Protein AF-A0A656GII9-F1 (afdb_monomer_lite)

Radius of gyration: 17.95 Å; chains: 1; bounding box: 33×19×57 Å

Secondary structure (DSSP, 8-state):
------HHHHHHHHHHHHHHHHHHHHHHHHHIIIIIHHHHHHHTT----S---HHHHHHHHHHHHHHHHHHHH--

Sequence (75 aa):
MSFIRSPHMVRKYLYTLLWFYLFSIFLVAIAWEFKLESFAMYAMNLPYDQDFEDAERWRFVLTSTGFALLSMVVP

Structure (mmCIF, N/CA/C/O backbone):
data_AF-A0A656GII9-F1
#
_entry.id   AF-A0A656GII9-F1
#
loop_
_atom_site.group_PDB
_atom_site.id
_atom_site.type_symbol
_atom_site.label_atom_id
_atom_site.label_alt_id
_atom_site.label_comp_id
_atom_site.label_asym_id
_atom_site.label_entity_id
_atom_site.label_seq_id
_atom_site.pdbx_PDB_ins_code
_atom_site.Cartn_x
_atom_site.Cartn_y
_atom_site.Cartn_z
_atom_site.occupancy
_atom_site.B_iso_or_equiv
_atom_site.auth_seq_id
_atom_site.auth_comp_id
_atom_site.auth_asym_id
_atom_site.auth_atom_id
_atom_site.pdbx_PDB_model_num
ATOM 1 N N . MET A 1 1 ? -3.694 -10.870 37.714 1.00 42.97 1 MET A N 1
ATOM 2 C CA . MET A 1 1 ? -3.586 -9.721 36.786 1.00 42.97 1 MET A CA 1
ATOM 3 C C . MET A 1 1 ? -4.908 -9.567 36.051 1.00 42.97 1 MET A C 1
ATOM 5 O O . MET A 1 1 ? -5.151 -10.280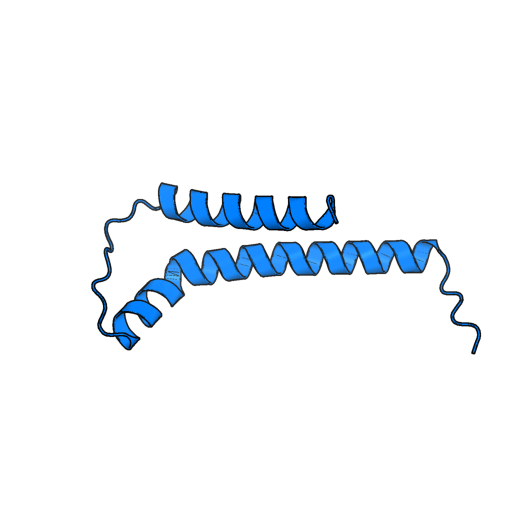 35.089 1.00 42.97 1 MET A O 1
ATOM 9 N N . SER A 1 2 ? -5.799 -8.707 36.546 1.00 50.16 2 SER A N 1
ATOM 10 C CA . SER A 1 2 ? -7.059 -8.411 35.857 1.00 50.16 2 SER A CA 1
ATOM 11 C C . SER A 1 2 ? -6.782 -7.349 34.795 1.00 50.16 2 SER A C 1
ATOM 13 O O . SER A 1 2 ? -6.768 -6.156 35.084 1.00 50.16 2 SER A O 1
ATOM 15 N N . PHE A 1 3 ? -6.472 -7.780 33.571 1.00 61.28 3 PHE A N 1
ATOM 16 C CA . PHE A 1 3 ? -6.342 -6.891 32.415 1.00 61.28 3 PHE A CA 1
ATOM 17 C C . PHE A 1 3 ? -7.730 -6.592 31.839 1.00 61.28 3 PHE A C 1
ATOM 19 O O . PHE A 1 3 ? -8.003 -6.826 30.667 1.00 61.28 3 PHE A O 1
ATOM 26 N N . ILE A 1 4 ? -8.655 -6.096 32.659 1.00 60.47 4 ILE A N 1
ATOM 27 C CA . ILE A 1 4 ? -9.910 -5.566 32.126 1.00 60.47 4 ILE A CA 1
ATOM 28 C C . ILE A 1 4 ? -9.625 -4.115 31.737 1.00 60.47 4 ILE A C 1
ATOM 30 O O . ILE A 1 4 ? -9.890 -3.173 32.483 1.00 60.47 4 ILE A O 1
ATOM 34 N N . ARG A 1 5 ? -9.008 -3.930 30.559 1.00 63.72 5 ARG A N 1
ATOM 35 C CA . ARG A 1 5 ? -9.011 -2.627 29.883 1.00 63.72 5 ARG A CA 1
ATOM 36 C C . ARG A 1 5 ? -10.471 -2.271 29.627 1.00 63.72 5 ARG A C 1
ATOM 38 O O . ARG A 1 5 ? -11.206 -3.074 29.063 1.00 63.72 5 ARG A O 1
ATOM 45 N N . SER A 1 6 ? -10.871 -1.066 30.028 1.00 73.81 6 SER A N 1
ATOM 46 C CA . SER A 1 6 ? -12.186 -0.500 29.709 1.00 73.81 6 SER A CA 1
ATOM 47 C C . SER A 1 6 ? -12.584 -0.827 28.254 1.00 73.81 6 SER A C 1
ATOM 49 O O . SER A 1 6 ? -11.764 -0.641 27.348 1.00 73.81 6 SER A O 1
ATOM 51 N N . PRO A 1 7 ? -13.816 -1.292 27.984 1.00 74.06 7 PRO A N 1
ATOM 52 C CA . PRO A 1 7 ? -14.244 -1.677 26.635 1.00 74.06 7 PRO A CA 1
ATOM 53 C C . PRO A 1 7 ? -14.160 -0.522 25.623 1.00 74.06 7 PRO A C 1
ATOM 55 O O . PRO A 1 7 ? -14.010 -0.753 24.423 1.00 74.06 7 PRO A O 1
ATOM 58 N N . HIS A 1 8 ? -14.199 0.729 26.094 1.00 73.56 8 HIS A N 1
ATOM 59 C CA . HIS A 1 8 ? -13.935 1.908 25.265 1.00 73.56 8 HIS A CA 1
ATOM 60 C C . HIS A 1 8 ? -12.454 2.042 24.890 1.00 73.56 8 HIS A C 1
ATOM 62 O O . HIS A 1 8 ? -12.138 2.354 23.743 1.00 73.56 8 HIS A O 1
ATOM 68 N N . MET A 1 9 ? -11.546 1.761 25.829 1.00 72.25 9 MET A N 1
ATOM 69 C CA . MET A 1 9 ? -10.103 1.756 25.575 1.00 72.25 9 MET A CA 1
ATOM 70 C C . MET A 1 9 ? -9.734 0.685 24.547 1.00 72.25 9 MET A C 1
ATOM 72 O O . MET A 1 9 ? -9.023 0.982 23.592 1.00 72.25 9 MET A O 1
ATOM 76 N N . VAL A 1 10 ? -10.254 -0.538 24.697 1.00 80.31 10 VAL A N 1
ATOM 77 C CA . VAL A 1 10 ? -9.986 -1.644 23.758 1.00 80.31 10 VAL A CA 1
ATOM 78 C C . VAL A 1 10 ? -10.430 -1.285 22.339 1.00 80.31 10 VAL A C 1
ATOM 80 O O . VAL A 1 10 ? -9.642 -1.433 21.408 1.00 80.31 10 VAL A O 1
ATOM 83 N N . ARG A 1 11 ? -11.639 -0.730 22.174 1.00 83.81 11 ARG A N 1
ATOM 84 C CA . ARG A 1 11 ? -12.134 -0.275 20.863 1.00 83.81 11 ARG A CA 1
ATOM 85 C C . ARG A 1 11 ? -11.265 0.816 20.248 1.00 83.81 11 ARG A C 1
ATOM 87 O O . ARG A 1 11 ? -10.949 0.736 19.067 1.00 83.81 11 ARG A O 1
ATOM 94 N N . LYS A 1 12 ? -10.847 1.806 21.042 1.00 86.25 12 LYS A N 1
ATOM 95 C CA . LYS A 1 12 ? -9.970 2.883 20.566 1.00 86.2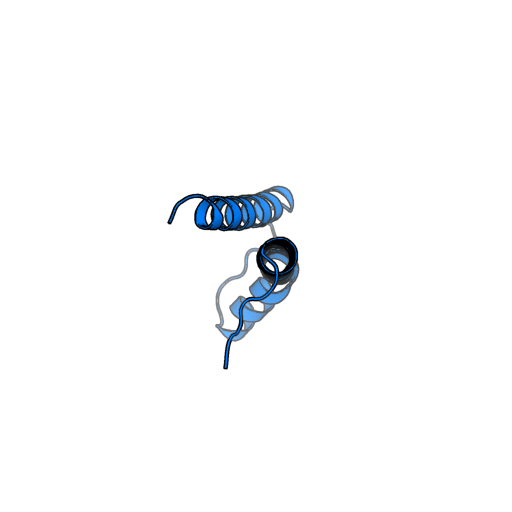5 12 LYS A CA 1
ATOM 96 C C . LYS A 1 12 ? -8.660 2.323 20.010 1.00 86.25 12 LYS A C 1
ATOM 98 O O . LYS A 1 12 ? -8.304 2.647 18.884 1.00 86.25 12 LYS A O 1
ATOM 103 N N . TYR A 1 13 ? -7.978 1.462 20.767 1.00 89.94 13 TYR A N 1
ATOM 104 C CA . TYR A 1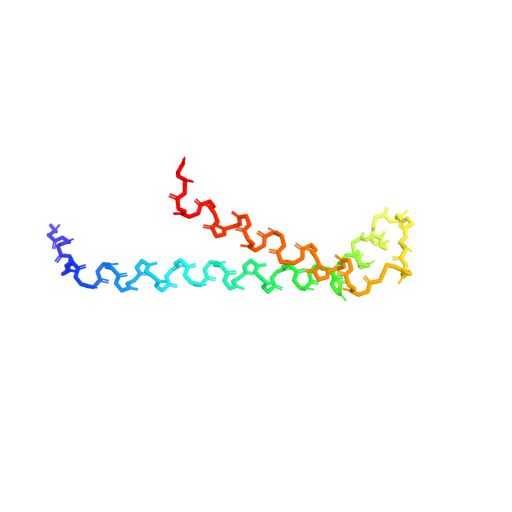 13 ? -6.717 0.867 20.317 1.00 89.94 13 TYR A CA 1
ATOM 105 C C . TYR A 1 13 ? -6.896 -0.048 19.108 1.00 89.94 13 TYR A C 1
ATOM 107 O O . TYR A 1 13 ? -6.050 -0.021 18.219 1.00 89.94 13 TYR A O 1
ATOM 115 N N . LEU A 1 14 ? -7.991 -0.811 19.049 1.00 90.50 14 LEU A N 1
ATOM 116 C CA . LEU A 1 14 ? -8.304 -1.649 17.895 1.00 90.50 14 LEU A CA 1
ATOM 117 C C . LEU A 1 14 ? -8.468 -0.805 16.627 1.00 90.50 14 LEU A C 1
ATOM 119 O O . LEU A 1 14 ? -7.819 -1.089 15.629 1.00 90.50 14 LEU A O 1
ATOM 123 N N . TYR A 1 15 ? -9.264 0.265 16.668 1.00 91.31 15 TYR A N 1
ATOM 124 C CA . TYR A 1 15 ? -9.434 1.136 15.502 1.00 91.31 15 TYR A CA 1
ATOM 125 C C . TYR A 1 15 ? -8.146 1.855 15.115 1.00 91.31 15 TYR A C 1
ATOM 127 O O . TYR A 1 15 ? -7.850 1.966 13.931 1.00 91.31 15 TYR A O 1
ATOM 135 N N . THR A 1 16 ? -7.346 2.298 16.089 1.00 94.31 16 THR A N 1
ATOM 136 C CA . THR A 1 16 ? -6.020 2.857 15.802 1.00 94.31 16 THR A CA 1
ATOM 137 C C . THR A 1 16 ? -5.122 1.833 15.109 1.00 94.31 16 THR A C 1
ATOM 139 O O . THR A 1 16 ? -4.445 2.186 14.151 1.00 94.31 16 THR A O 1
ATOM 142 N N . LEU A 1 17 ? -5.136 0.573 15.552 1.00 94.12 17 LEU A N 1
ATOM 143 C CA . LEU A 1 17 ? -4.331 -0.492 14.960 1.00 94.12 17 LEU A CA 1
ATOM 144 C C . LEU A 1 17 ? -4.789 -0.835 13.539 1.00 94.12 17 LEU A C 1
ATOM 146 O O . LEU A 1 17 ? -3.957 -0.912 12.641 1.00 94.12 17 LEU A O 1
ATOM 150 N N . LEU A 1 18 ? -6.097 -1.001 13.330 1.00 94.06 18 LEU A N 1
ATOM 151 C CA . LEU A 1 18 ? -6.668 -1.262 12.008 1.00 94.06 18 LEU A CA 1
ATOM 152 C C . LEU A 1 18 ? -6.352 -0.115 11.049 1.00 94.06 18 LEU A C 1
ATOM 154 O O . LEU A 1 18 ? -5.948 -0.349 9.912 1.00 94.06 18 LEU A O 1
ATOM 158 N N . TRP A 1 19 ? -6.453 1.130 11.522 1.00 95.44 19 TRP A N 1
ATOM 159 C CA . TRP A 1 19 ? -6.144 2.272 10.676 1.00 95.44 19 TRP A CA 1
ATOM 160 C C . TRP A 1 19 ? -4.646 2.344 10.351 1.00 95.44 19 TRP A C 1
ATOM 162 O O . TRP A 1 19 ? -4.255 2.526 9.202 1.00 95.44 19 TRP A O 1
ATOM 172 N N . PHE A 1 20 ? -3.789 2.119 11.347 1.00 96.69 20 PHE A N 1
ATOM 173 C CA . PHE A 1 20 ? -2.347 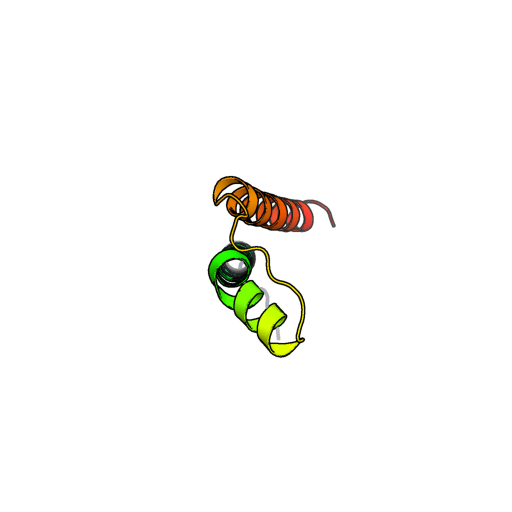2.054 11.135 1.00 96.69 20 PHE A CA 1
ATOM 174 C C . PHE A 1 20 ? -1.966 0.969 10.122 1.00 96.69 20 PHE A C 1
ATOM 176 O O . PHE A 1 20 ? -1.163 1.226 9.227 1.00 96.69 20 PHE A O 1
ATOM 183 N N . TYR A 1 21 ? -2.568 -0.217 10.216 1.00 94.94 21 TYR A N 1
ATOM 184 C CA . TYR A 1 21 ? -2.348 -1.304 9.266 1.00 94.94 21 TYR A CA 1
ATOM 185 C C . TYR A 1 21 ? -2.765 -0.911 7.842 1.00 94.94 21 TYR A C 1
ATOM 187 O O . TYR A 1 21 ? -1.963 -1.043 6.919 1.00 94.94 21 TYR A O 1
ATOM 195 N N . LEU A 1 22 ? -3.982 -0.386 7.653 1.00 96.75 22 LEU A N 1
ATOM 196 C CA . LEU A 1 22 ? -4.486 -0.058 6.315 1.00 96.75 22 LEU A CA 1
ATOM 197 C C . LEU A 1 22 ? -3.682 1.086 5.687 1.00 96.75 22 LEU A C 1
ATOM 199 O O . LEU A 1 22 ? -3.325 1.022 4.513 1.00 96.75 22 LEU A O 1
ATOM 203 N N . PHE A 1 23 ? -3.330 2.095 6.485 1.00 97.56 23 PHE A N 1
ATOM 204 C CA . PHE A 1 23 ? -2.466 3.187 6.047 1.00 97.56 23 PHE A CA 1
ATOM 205 C C . PHE A 1 23 ? -1.058 2.697 5.687 1.00 97.56 23 PHE A C 1
ATOM 207 O O . PHE A 1 23 ? -0.492 3.133 4.687 1.00 97.56 23 PHE A O 1
ATOM 214 N N . SER A 1 24 ? -0.508 1.748 6.450 1.00 97.12 24 SER A N 1
ATOM 215 C CA . SER A 1 24 ? 0.791 1.144 6.138 1.00 97.12 24 SER A CA 1
ATOM 216 C C . SER A 1 24 ? 0.756 0.392 4.810 1.00 97.12 24 SER A C 1
ATOM 218 O O . SER A 1 24 ? 1.664 0.565 4.004 1.00 97.12 24 SER A O 1
ATOM 220 N N . ILE A 1 25 ? -0.298 -0.386 4.541 1.00 96.81 25 ILE A N 1
ATOM 221 C CA . ILE A 1 25 ? -0.461 -1.083 3.255 1.00 96.81 25 ILE A CA 1
ATOM 222 C C . ILE A 1 25 ? -0.538 -0.091 2.102 1.00 96.81 25 ILE A C 1
ATOM 224 O O . ILE A 1 25 ? 0.169 -0.264 1.114 1.00 96.81 25 ILE A O 1
ATOM 228 N N . PHE A 1 26 ? -1.334 0.966 2.246 1.00 97.25 26 PHE A N 1
ATOM 229 C CA . PHE A 1 26 ? -1.444 2.008 1.229 1.00 97.25 26 PHE A CA 1
ATOM 230 C C . PHE A 1 26 ? -0.085 2.657 0.921 1.00 97.25 26 PHE A C 1
ATOM 232 O O . PHE A 1 26 ? 0.299 2.777 -0.242 1.00 97.25 26 PHE A O 1
ATOM 239 N N . LEU A 1 27 ? 0.685 3.021 1.955 1.00 97.06 27 LEU A N 1
ATOM 240 C CA . LEU A 1 27 ? 2.021 3.598 1.778 1.00 97.06 27 LEU A CA 1
ATOM 241 C C . LEU A 1 27 ? 3.015 2.614 1.154 1.00 97.06 27 LEU A C 1
ATOM 243 O O . LEU A 1 27 ? 3.808 3.015 0.304 1.00 97.06 27 LEU A O 1
ATOM 247 N N . VAL A 1 28 ? 2.980 1.344 1.562 1.00 96.94 28 VAL A N 1
ATOM 248 C CA . VAL A 1 28 ? 3.836 0.296 0.990 1.00 96.94 28 VAL A CA 1
ATOM 249 C C . VAL A 1 28 ? 3.492 0.069 -0.477 1.00 96.94 28 VAL A C 1
ATOM 251 O O . VAL A 1 28 ? 4.408 -0.013 -1.288 1.00 96.94 28 VAL A O 1
ATOM 254 N N . ALA A 1 29 ? 2.207 0.041 -0.835 1.00 96.19 29 ALA A N 1
ATOM 255 C CA . ALA A 1 29 ? 1.769 -0.097 -2.219 1.00 96.19 29 ALA A CA 1
ATOM 256 C C . ALA A 1 29 ? 2.248 1.083 -3.080 1.00 96.19 29 ALA A C 1
ATOM 258 O O . ALA A 1 29 ? 2.793 0.859 -4.153 1.00 96.19 29 ALA A O 1
ATOM 259 N N . ILE A 1 30 ? 2.145 2.327 -2.592 1.00 95.50 30 ILE A N 1
ATOM 260 C CA . ILE A 1 30 ? 2.699 3.497 -3.298 1.00 95.50 30 ILE A CA 1
ATOM 261 C C . ILE A 1 30 ? 4.218 3.383 -3.447 1.00 95.50 30 ILE A C 1
ATOM 263 O O . ILE A 1 30 ? 4.755 3.578 -4.534 1.00 95.50 30 ILE A O 1
ATOM 267 N N . ALA A 1 31 ? 4.932 3.098 -2.358 1.00 95.56 31 ALA A N 1
ATOM 268 C CA . ALA A 1 31 ? 6.388 3.004 -2.395 1.00 95.56 31 ALA A CA 1
ATOM 269 C C . ALA A 1 31 ? 6.855 1.898 -3.352 1.00 95.56 31 ALA A C 1
ATOM 271 O O . ALA A 1 31 ? 7.864 2.064 -4.042 1.00 95.56 31 ALA A O 1
ATOM 272 N N . TRP A 1 32 ? 6.110 0.795 -3.402 1.00 94.25 32 TRP A N 1
ATOM 273 C CA . TRP A 1 32 ? 6.336 -0.296 -4.330 1.00 94.25 32 TRP A CA 1
ATOM 274 C C . TRP A 1 32 ? 6.139 0.149 -5.776 1.00 94.25 32 TRP A C 1
ATOM 276 O O . TRP A 1 32 ? 7.118 0.222 -6.522 1.00 94.25 32 TRP A O 1
ATOM 286 N N . GLU A 1 33 ? 4.911 0.539 -6.113 1.00 92.44 33 GLU A N 1
ATOM 287 C CA . GLU A 1 33 ? 4.486 0.863 -7.475 1.00 92.44 33 GLU A CA 1
ATOM 288 C C . GLU A 1 33 ? 5.195 2.084 -8.055 1.00 92.44 33 GLU A C 1
ATOM 290 O O . GLU A 1 33 ? 5.280 2.197 -9.259 1.00 92.44 33 GLU A O 1
ATOM 295 N N . PHE A 1 34 ? 5.717 3.021 -7.263 1.00 89.69 34 PHE A N 1
ATOM 296 C CA . PHE A 1 34 ? 6.345 4.230 -7.823 1.00 89.69 34 PHE A CA 1
ATOM 297 C C . PHE A 1 34 ? 7.867 4.283 -7.666 1.00 89.69 34 PHE A C 1
ATOM 299 O O . PHE A 1 34 ? 8.509 5.174 -8.224 1.00 89.69 34 PHE A O 1
ATOM 306 N N . LYS A 1 35 ? 8.476 3.367 -6.901 1.00 88.31 35 LYS A N 1
ATOM 307 C CA . LYS A 1 35 ? 9.936 3.349 -6.708 1.00 88.31 35 LYS A CA 1
ATOM 308 C C . LYS A 1 35 ? 10.531 1.953 -6.672 1.00 88.31 35 LYS A C 1
ATOM 310 O O . LYS A 1 35 ? 11.447 1.672 -7.447 1.00 88.31 35 LYS A O 1
ATOM 315 N N . LEU A 1 36 ? 10.087 1.115 -5.736 1.00 90.75 36 LEU A N 1
ATOM 316 C CA . LEU A 1 36 ? 10.804 -0.123 -5.419 1.00 90.75 36 LEU A CA 1
ATOM 317 C C . LEU A 1 36 ? 10.709 -1.157 -6.536 1.00 90.75 36 LEU A C 1
ATOM 319 O O . LEU A 1 36 ? 11.657 -1.917 -6.698 1.00 90.75 36 LEU A O 1
ATOM 323 N N . GLU A 1 37 ? 9.632 -1.156 -7.318 1.00 90.31 37 GLU A N 1
ATOM 324 C CA . GLU A 1 37 ? 9.471 -2.058 -8.458 1.00 90.31 37 GLU A CA 1
ATOM 325 C C . GLU A 1 37 ? 10.643 -1.926 -9.441 1.00 90.31 37 GLU A C 1
ATOM 327 O O . GLU A 1 37 ? 11.340 -2.902 -9.712 1.00 90.31 37 GLU A O 1
ATOM 332 N N . SER A 1 38 ? 10.942 -0.700 -9.887 1.00 88.44 38 SER A N 1
ATOM 333 C CA . SER A 1 38 ? 12.058 -0.434 -10.805 1.00 88.44 38 SER A CA 1
ATOM 334 C C . SER A 1 38 ? 13.406 -0.911 -10.250 1.00 88.44 38 SER A C 1
ATOM 336 O O . SER A 1 38 ? 14.218 -1.502 -10.964 1.00 88.44 38 SER A O 1
ATOM 338 N N . PHE A 1 39 ? 13.626 -0.708 -8.948 1.00 90.75 39 PHE A N 1
ATOM 339 C CA . PHE A 1 39 ? 14.836 -1.146 -8.264 1.00 90.75 39 PHE A CA 1
ATOM 340 C C . PHE A 1 39 ? 14.915 -2.674 -8.176 1.00 90.75 39 PHE A C 1
ATOM 342 O O . PHE A 1 39 ? 15.973 -3.251 -8.423 1.00 90.75 39 PHE A O 1
ATOM 349 N N . ALA A 1 40 ? 13.804 -3.334 -7.851 1.00 92.25 40 ALA A N 1
ATOM 350 C CA . ALA A 1 40 ? 13.720 -4.785 -7.759 1.00 92.25 40 ALA A CA 1
ATOM 351 C C . ALA A 1 40 ? 13.954 -5.442 -9.127 1.00 92.25 40 ALA A C 1
ATOM 353 O O . ALA A 1 40 ? 14.729 -6.393 -9.223 1.00 92.25 40 ALA A O 1
ATOM 354 N N . MET A 1 41 ? 13.355 -4.900 -10.189 1.00 91.94 41 MET A N 1
ATOM 355 C CA . MET A 1 41 ? 13.543 -5.388 -11.558 1.00 91.94 41 MET A CA 1
ATOM 356 C C . MET A 1 41 ? 14.994 -5.235 -12.016 1.00 91.94 41 MET A C 1
ATOM 358 O O . MET A 1 41 ? 15.577 -6.191 -12.528 1.00 91.94 41 MET A O 1
ATOM 362 N N . TYR A 1 42 ? 15.615 -4.085 -11.733 1.00 90.9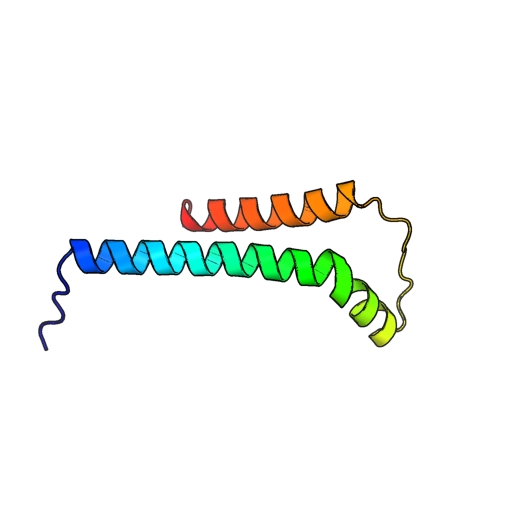4 42 TYR A N 1
ATOM 363 C CA . TYR A 1 42 ? 17.041 -3.873 -11.982 1.00 90.94 42 TYR A CA 1
ATOM 364 C C . TYR A 1 42 ? 17.916 -4.880 -11.218 1.00 90.94 42 TYR A C 1
ATOM 366 O O . TYR A 1 42 ? 18.788 -5.516 -11.807 1.00 90.94 42 TYR A O 1
ATOM 374 N N . ALA A 1 43 ? 17.661 -5.077 -9.920 1.00 94.44 43 ALA A N 1
ATOM 375 C CA . ALA A 1 43 ? 18.427 -6.003 -9.086 1.00 94.44 43 ALA A CA 1
ATOM 376 C C . ALA A 1 43 ? 18.303 -7.470 -9.542 1.00 94.44 43 ALA A C 1
ATOM 378 O O . ALA A 1 43 ? 19.245 -8.245 -9.377 1.00 94.44 43 ALA A O 1
ATOM 379 N N . MET A 1 44 ? 17.161 -7.847 -10.121 1.00 94.50 44 MET A N 1
ATOM 380 C CA . MET A 1 44 ? 16.891 -9.197 -10.628 1.00 94.50 44 MET A CA 1
ATOM 381 C C . MET A 1 44 ? 17.246 -9.384 -12.110 1.00 94.50 44 MET A C 1
ATOM 383 O O . MET A 1 44 ? 17.037 -10.471 -12.645 1.00 94.50 44 MET A O 1
ATOM 387 N N . ASN A 1 45 ? 17.789 -8.355 -12.771 1.00 92.69 45 ASN A N 1
ATOM 388 C CA . ASN A 1 45 ? 18.076 -8.356 -14.207 1.00 92.69 45 ASN A CA 1
ATOM 389 C C . ASN A 1 45 ? 16.843 -8.727 -15.061 1.00 92.69 45 ASN A C 1
ATOM 391 O O . ASN A 1 45 ? 16.942 -9.476 -16.036 1.00 92.69 45 ASN A O 1
ATOM 395 N N . LEU A 1 46 ? 15.672 -8.226 -14.657 1.00 90.12 46 LEU A N 1
ATOM 396 C CA . LEU A 1 46 ? 14.405 -8.405 -15.359 1.00 90.12 46 LEU A CA 1
ATOM 397 C C . LEU A 1 46 ? 14.093 -7.177 -16.226 1.00 90.12 46 LEU A C 1
ATOM 399 O O . LEU A 1 46 ? 14.448 -6.055 -15.853 1.00 90.12 46 LEU A O 1
ATOM 403 N N . PRO A 1 47 ? 13.417 -7.363 -17.374 1.00 86.75 47 PRO A N 1
ATOM 404 C CA . PRO A 1 47 ? 12.937 -6.240 -18.166 1.00 86.75 47 PRO A CA 1
ATOM 405 C C . PRO A 1 47 ? 11.919 -5.437 -17.349 1.00 86.75 47 PRO A C 1
ATOM 407 O O . PRO A 1 47 ? 10.999 -6.007 -16.765 1.00 86.75 47 PRO A O 1
ATOM 410 N N . TYR A 1 48 ? 12.096 -4.117 -17.310 1.00 82.75 48 TYR A N 1
ATOM 411 C CA . TYR A 1 48 ? 11.181 -3.193 -16.649 1.00 82.75 48 TYR A CA 1
ATOM 412 C C . TYR A 1 48 ? 10.534 -2.294 -17.692 1.00 82.75 48 TYR A C 1
ATOM 414 O O . TYR A 1 48 ? 11.237 -1.621 -18.447 1.00 82.75 48 TYR A O 1
ATOM 422 N N . ASP A 1 49 ? 9.207 -2.295 -17.719 1.00 80.00 49 ASP A N 1
ATOM 423 C CA . ASP A 1 49 ? 8.432 -1.427 -18.589 1.00 80.00 49 ASP A CA 1
ATOM 424 C C . ASP A 1 49 ? 8.114 -0.120 -17.850 1.00 80.00 49 ASP A C 1
ATOM 426 O O . ASP A 1 49 ? 7.401 -0.098 -16.844 1.00 80.00 49 ASP A O 1
ATOM 430 N N . GLN A 1 50 ? 8.715 0.972 -18.321 1.00 70.00 50 GLN A N 1
ATOM 431 C CA . GLN A 1 50 ? 8.497 2.307 -17.764 1.00 70.00 50 GLN A CA 1
ATOM 432 C C . GLN A 1 50 ? 7.243 2.982 -18.326 1.00 70.00 50 GLN A C 1
ATOM 434 O O . GLN A 1 50 ? 6.798 3.962 -17.730 1.00 70.00 50 GLN A O 1
ATOM 439 N N . ASP A 1 51 ? 6.657 2.449 -19.401 1.00 71.69 51 ASP A N 1
ATOM 440 C CA . ASP A 1 51 ? 5.506 3.039 -20.092 1.00 71.69 51 ASP A CA 1
ATOM 441 C C . ASP A 1 51 ? 4.160 2.643 -19.459 1.00 71.69 51 ASP A C 1
ATOM 443 O O . ASP A 1 51 ? 3.099 3.012 -19.963 1.00 71.69 51 ASP A O 1
ATOM 447 N N . PHE A 1 52 ? 4.179 1.943 -18.318 1.00 68.44 52 PHE A N 1
ATOM 448 C CA . PHE A 1 52 ? 2.983 1.712 -17.509 1.00 68.44 52 PHE A CA 1
ATOM 449 C C . PHE A 1 52 ? 2.339 3.040 -17.103 1.00 68.44 52 PHE A C 1
ATOM 451 O O . PHE A 1 52 ? 2.922 3.817 -16.339 1.00 68.44 52 PHE A O 1
ATOM 458 N N . GLU A 1 53 ? 1.114 3.273 -17.580 1.00 77.75 53 GLU A N 1
ATOM 459 C CA . GLU A 1 53 ? 0.363 4.488 -17.282 1.00 77.75 53 GLU A CA 1
ATOM 460 C C . GLU A 1 53 ? 0.182 4.641 -15.764 1.00 77.75 53 GLU A C 1
ATOM 462 O O . GLU A 1 53 ? -0.228 3.704 -15.072 1.00 77.75 53 GLU A O 1
ATOM 467 N N . ASP A 1 54 ? 0.409 5.849 -15.233 1.00 84.19 54 ASP A N 1
ATOM 468 C CA . ASP A 1 54 ? 0.197 6.165 -13.809 1.00 84.19 54 ASP A CA 1
ATOM 469 C C . ASP A 1 54 ? -1.194 5.719 -13.315 1.00 84.19 54 ASP A C 1
ATOM 471 O O . ASP A 1 54 ? -1.372 5.342 -12.155 1.00 84.19 54 ASP A O 1
ATOM 475 N N . ALA A 1 55 ? -2.188 5.716 -14.208 1.00 87.56 55 ALA A N 1
ATOM 476 C CA . ALA A 1 55 ? -3.535 5.226 -13.939 1.00 87.56 55 ALA A CA 1
ATOM 477 C C . ALA A 1 55 ? -3.578 3.734 -13.552 1.00 87.56 55 ALA A C 1
ATOM 479 O O . ALA A 1 55 ? -4.367 3.349 -12.683 1.00 87.56 55 ALA A O 1
ATOM 480 N N . GLU A 1 56 ? -2.746 2.888 -14.157 1.00 88.75 56 GLU A N 1
ATOM 481 C CA . GLU A 1 56 ? -2.660 1.460 -13.837 1.00 88.75 56 GLU A CA 1
ATOM 482 C C . GLU A 1 56 ? -1.970 1.222 -12.493 1.00 88.75 56 GLU A C 1
ATOM 484 O O . GLU A 1 56 ? -2.486 0.465 -11.665 1.00 88.75 56 GLU A O 1
ATOM 489 N N . ARG A 1 57 ? -0.895 1.964 -12.207 1.00 91.75 57 ARG A N 1
ATOM 490 C CA . ARG A 1 57 ? -0.219 1.941 -10.896 1.00 91.75 57 ARG A CA 1
ATOM 491 C C . ARG A 1 57 ? -1.183 2.330 -9.772 1.00 91.75 57 ARG A C 1
ATOM 493 O O . ARG A 1 57 ? -1.305 1.640 -8.757 1.00 91.75 57 ARG A O 1
ATOM 500 N N . TRP A 1 58 ? -1.976 3.386 -9.975 1.00 93.94 58 TRP A N 1
ATOM 501 C CA . TRP A 1 58 ? -3.013 3.785 -9.017 1.00 93.94 58 TRP A CA 1
ATOM 502 C C . TRP A 1 58 ? -4.117 2.738 -8.850 1.00 93.94 58 TRP A C 1
ATOM 504 O O . TRP A 1 58 ? -4.599 2.537 -7.730 1.00 93.94 58 TRP A O 1
ATOM 514 N N . ARG A 1 59 ? -4.506 2.029 -9.917 1.00 94.38 59 ARG A N 1
ATOM 515 C CA . ARG A 1 59 ? -5.451 0.905 -9.814 1.00 94.38 59 ARG A CA 1
ATOM 516 C C . ARG A 1 59 ? -4.909 -0.200 -8.917 1.00 94.38 59 ARG A C 1
ATOM 518 O O . ARG A 1 59 ? -5.677 -0.713 -8.099 1.00 94.38 59 ARG A O 1
ATOM 525 N N . PHE A 1 60 ? -3.623 -0.535 -9.013 1.00 93.50 60 PHE A N 1
ATOM 526 C CA . PHE A 1 60 ? -3.003 -1.522 -8.128 1.00 93.50 60 PHE A CA 1
ATOM 527 C C . PHE A 1 60 ? -3.042 -1.071 -6.662 1.00 93.50 60 PHE A C 1
ATOM 529 O O . PHE A 1 60 ? -3.522 -1.811 -5.793 1.00 93.50 60 PHE A O 1
ATOM 536 N N . VAL A 1 61 ? -2.618 0.167 -6.384 1.00 96.38 61 VAL A N 1
ATOM 537 C CA . VAL A 1 61 ? -2.626 0.745 -5.027 1.00 96.38 61 VAL A CA 1
ATOM 538 C C . VAL A 1 61 ? -4.030 0.708 -4.417 1.00 96.38 61 VAL A C 1
ATOM 540 O O . VAL A 1 61 ? -4.208 0.262 -3.281 1.00 96.38 61 VAL A O 1
ATOM 543 N N . LEU A 1 62 ? -5.048 1.135 -5.168 1.00 96.69 62 LEU A N 1
ATOM 544 C CA . LEU A 1 62 ? -6.429 1.175 -4.682 1.00 96.69 62 LEU A CA 1
ATOM 545 C C . LEU A 1 62 ? -7.023 -0.224 -4.497 1.00 96.69 62 LEU A C 1
ATOM 547 O O . LEU A 1 62 ? -7.706 -0.468 -3.504 1.00 96.69 62 LEU A O 1
ATOM 551 N N . THR A 1 63 ? -6.744 -1.150 -5.415 1.00 96.19 63 THR A N 1
ATOM 552 C CA . THR A 1 63 ? -7.277 -2.519 -5.354 1.00 96.19 63 THR A CA 1
ATOM 553 C C . THR A 1 63 ? -6.687 -3.292 -4.178 1.00 96.19 63 THR A C 1
ATOM 555 O O . THR A 1 63 ? -7.428 -3.887 -3.397 1.00 96.19 63 THR A O 1
ATOM 558 N N . SER A 1 64 ? -5.365 -3.239 -3.996 1.00 95.25 64 SER A N 1
ATOM 559 C CA . SER A 1 64 ? -4.680 -3.894 -2.874 1.00 95.25 64 SER A CA 1
ATOM 560 C C . SER A 1 64 ? -5.101 -3.313 -1.520 1.00 95.25 64 SER A C 1
ATOM 562 O O . SER A 1 64 ? -5.414 -4.065 -0.596 1.00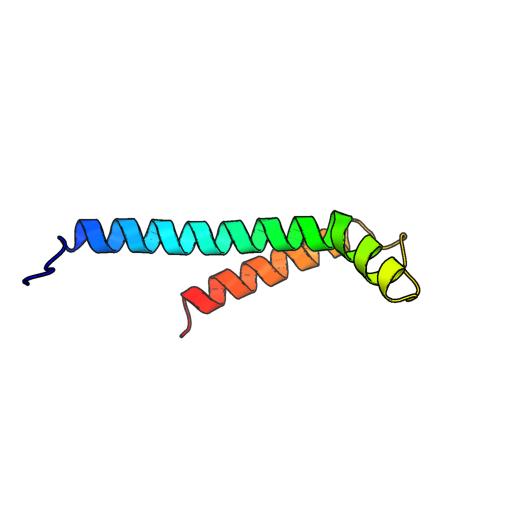 95.25 64 SER A O 1
ATOM 564 N N . THR A 1 65 ? -5.214 -1.985 -1.415 1.00 96.12 65 THR A N 1
ATOM 565 C CA . THR A 1 65 ? -5.727 -1.310 -0.209 1.00 96.12 65 THR A CA 1
ATOM 566 C C . THR A 1 65 ? -7.193 -1.670 0.057 1.00 96.12 65 THR A C 1
ATOM 568 O O . THR A 1 65 ? -7.580 -1.917 1.199 1.00 96.12 65 THR A O 1
ATOM 571 N N . GLY A 1 66 ? -8.015 -1.760 -0.992 1.00 95.94 66 GLY A N 1
ATOM 572 C CA . GLY A 1 66 ? -9.411 -2.188 -0.900 1.00 95.94 66 GLY A CA 1
ATOM 573 C C . GLY A 1 66 ? -9.553 -3.627 -0.402 1.00 95.94 66 GLY A C 1
ATOM 574 O O . GLY A 1 66 ? -10.342 -3.883 0.507 1.00 95.94 66 GLY A O 1
ATOM 575 N N . PHE A 1 67 ? -8.753 -4.561 -0.921 1.00 95.56 67 PHE A N 1
ATOM 576 C CA . PHE A 1 67 ? -8.740 -5.940 -0.424 1.00 95.56 67 PHE A CA 1
ATOM 577 C C . PHE A 1 67 ? -8.240 -6.040 1.017 1.00 95.56 67 PHE A C 1
ATOM 579 O O . PHE A 1 67 ? -8.811 -6.799 1.801 1.00 95.56 67 PHE A O 1
ATOM 586 N N . ALA A 1 68 ? -7.246 -5.238 1.404 1.00 94.44 68 ALA A N 1
ATOM 587 C CA . ALA A 1 68 ? -6.808 -5.161 2.792 1.00 94.44 68 ALA A CA 1
ATOM 588 C C . ALA A 1 68 ? -7.942 -4.702 3.720 1.00 94.44 68 ALA A C 1
ATOM 590 O O . ALA A 1 68 ? -8.155 -5.308 4.769 1.00 94.44 68 ALA A O 1
ATOM 591 N N . LEU A 1 69 ? -8.726 -3.699 3.315 1.00 94.75 69 LEU A N 1
ATOM 592 C CA . LEU A 1 69 ? -9.914 -3.286 4.061 1.00 94.75 69 LEU A CA 1
ATOM 593 C C . LEU A 1 69 ? -10.951 -4.418 4.152 1.00 94.75 69 LEU A C 1
ATOM 595 O O . LEU A 1 69 ? -11.475 -4.674 5.234 1.00 94.75 69 LEU A O 1
ATOM 599 N N . LEU A 1 70 ? -11.224 -5.123 3.050 1.00 94.38 70 LEU A N 1
ATOM 600 C CA . LEU A 1 70 ? -12.167 -6.248 3.044 1.00 94.38 70 LEU A CA 1
ATOM 601 C C . LEU A 1 70 ? -11.729 -7.378 3.987 1.00 94.38 70 LEU A C 1
ATOM 603 O O . LEU A 1 70 ? -12.565 -7.895 4.728 1.00 94.38 70 LEU A O 1
ATOM 607 N N . SER A 1 71 ? -10.432 -7.696 4.041 1.00 91.06 71 SER A N 1
ATOM 608 C CA . SER A 1 71 ? -9.886 -8.717 4.954 1.00 91.06 71 SER A CA 1
ATOM 609 C C . SER A 1 71 ? -10.011 -8.367 6.441 1.00 91.06 71 SER A C 1
ATOM 611 O O . SER A 1 71 ? -9.929 -9.244 7.291 1.00 91.06 71 SER A O 1
ATOM 613 N N . MET A 1 72 ? -10.230 -7.093 6.783 1.00 90.56 72 MET A N 1
ATOM 614 C CA . MET A 1 72 ? -10.520 -6.703 8.168 1.00 90.56 72 MET A CA 1
ATOM 615 C C . MET A 1 72 ? -11.966 -6.976 8.568 1.00 90.56 72 MET A C 1
ATOM 617 O O . MET A 1 72 ? -12.264 -7.083 9.756 1.00 90.56 72 MET A O 1
ATOM 621 N N . VAL A 1 73 ? -12.871 -6.989 7.587 1.00 87.81 73 VAL A N 1
ATOM 622 C CA . VAL A 1 73 ? -14.315 -7.129 7.796 1.00 87.81 73 VAL A CA 1
ATOM 623 C C . VAL A 1 73 ? -14.730 -8.594 7.706 1.00 87.81 73 VAL A C 1
ATOM 625 O O . VAL A 1 73 ? -15.593 -9.028 8.468 1.00 87.81 73 VAL A O 1
ATOM 628 N N . VAL A 1 74 ? -14.119 -9.344 6.787 1.00 81.88 74 VAL A N 1
ATOM 629 C CA . VAL A 1 74 ? -14.409 -10.759 6.543 1.00 81.88 74 VAL A CA 1
ATOM 630 C C . VAL A 1 74 ? -13.248 -11.608 7.085 1.00 81.88 74 VAL A C 1
ATOM 632 O O . VAL A 1 74 ? -12.164 -11.537 6.504 1.00 81.88 74 VAL A O 1
ATOM 635 N N . PRO A 1 75 ? -13.443 -12.354 8.192 1.00 59.88 75 PRO A N 1
ATOM 636 C CA . PRO A 1 75 ? -12.436 -13.257 8.752 1.00 59.88 75 PRO A CA 1
ATOM 637 C C . PRO A 1 75 ? -12.239 -14.537 7.930 1.00 59.88 75 PRO A C 1
ATOM 639 O O . PRO A 1 75 ? -13.196 -14.964 7.242 1.00 59.88 75 PRO A O 1
#

pLDDT: mean 87.21, std 11.8, range [42.97, 97.56]

Foldseek 3Di:
DPPPDPPVRVVVVVVVVLVVVLVVLLVVLCCCLPPVVVVVCVVVVHDDDPPPDVVVSVVSSVVRSVVSVVVVVPD

Organism: NCBI:txid629261